Protein AF-E6QLZ0-F1 (afdb_monomer_lite)

Organism: NCBI:txid410659

Foldseek 3Di:
DDDDDDDDDDDDDDPVNVVVVVVVVVVVVVVVVVVVVVVVVVVVVCVCPPVVVVVVVVLVVQLVVQLCCVPPNPDDPVVVVVVCVVCVPPDPVVVVVVVVVSSVVGSDDPPPPPPPDD

Sequence (118 aa):
MTEQTAKRTHRRRTIDERLAEIDNEVAEAKAKLEVQLRAFEERKKKLTESPAKRKLDAEERKRFDRVVTTLVPGWTDRHMLGAIARAKNEDMDTLLAEGTALMDAHGKGRGGRRRKAG

Radius of gyration: 33.12 Å; chains: 1; bounding box: 80×52×76 Å

Secondary structure (DSSP, 8-state):
-----------PPPHHHHHHHHHHHHHHHHHHHHHHHHHHHHHHHHHHS-HHHHHHHHHHHHHHHHHHHHHSTT--HHHHHHHHHHHTTS-HHHHHHHHHHHHHHH-S----------

Structure (mmCIF, N/CA/C/O backbone):
data_AF-E6QLZ0-F1
#
_entry.id   AF-E6QLZ0-F1
#
loop_
_atom_site.group_PDB
_atom_site.id
_atom_site.type_symbol
_atom_site.label_atom_id
_atom_site.label_alt_id
_atom_site.label_comp_id
_atom_site.label_asym_id
_atom_site.label_entity_id
_atom_site.label_seq_id
_atom_site.pdbx_PDB_ins_code
_atom_site.Cartn_x
_atom_site.Cartn_y
_atom_site.Cartn_z
_atom_site.occupancy
_atom_site.B_iso_or_equiv
_atom_site.auth_seq_id
_atom_site.auth_comp_id
_atom_site.auth_asym_id
_atom_site.auth_atom_id
_atom_site.pdbx_PDB_model_num
ATOM 1 N N . MET A 1 1 ? 58.162 28.3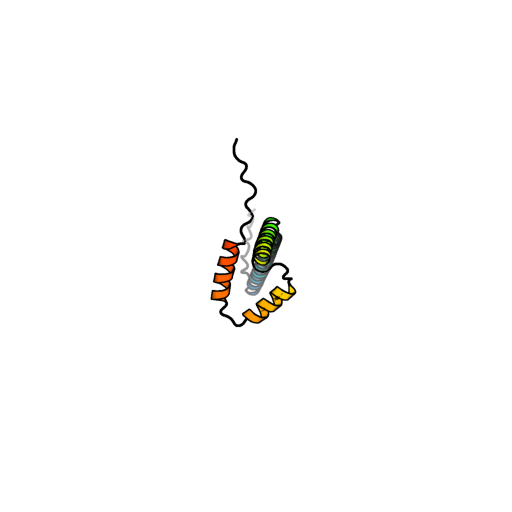56 -53.331 1.00 37.06 1 MET A N 1
ATOM 2 C CA . MET A 1 1 ? 57.984 27.463 -52.168 1.00 37.06 1 MET A CA 1
ATOM 3 C C . MET A 1 1 ? 56.490 27.213 -52.013 1.00 37.06 1 MET A C 1
ATOM 5 O O . MET A 1 1 ? 55.806 28.039 -51.432 1.00 37.06 1 MET A O 1
ATOM 9 N N . THR A 1 2 ? 55.949 26.182 -52.662 1.00 36.41 2 THR A N 1
ATOM 10 C CA . THR A 1 2 ? 54.508 25.873 -52.642 1.00 36.41 2 THR A CA 1
ATOM 11 C C . THR A 1 2 ? 54.256 24.733 -51.666 1.00 36.41 2 THR A C 1
ATOM 13 O O . THR A 1 2 ? 54.661 23.601 -51.926 1.00 36.41 2 THR A O 1
ATOM 16 N N . GLU A 1 3 ? 53.613 25.045 -50.545 1.00 46.62 3 GLU A N 1
ATOM 17 C CA . GLU A 1 3 ? 53.179 24.076 -49.540 1.00 46.62 3 GLU A CA 1
ATOM 18 C C . GLU A 1 3 ? 52.057 23.200 -50.112 1.00 46.62 3 GLU A C 1
ATOM 20 O O . GLU A 1 3 ? 50.939 23.647 -50.370 1.00 46.62 3 GLU A O 1
ATOM 25 N N . GLN A 1 4 ? 52.379 21.928 -50.348 1.00 50.12 4 GLN A N 1
ATOM 26 C CA . GLN A 1 4 ? 51.411 20.892 -50.688 1.00 50.12 4 GLN A CA 1
ATOM 27 C C . GLN A 1 4 ? 50.563 20.575 -49.452 1.00 50.12 4 GLN A C 1
ATOM 29 O O . GLN A 1 4 ? 51.017 19.935 -48.506 1.00 50.12 4 GLN A O 1
ATOM 34 N N . THR A 1 5 ? 49.302 20.997 -49.468 1.00 52.59 5 THR A N 1
ATOM 35 C CA . THR A 1 5 ? 48.301 20.582 -48.485 1.00 52.59 5 THR A CA 1
ATOM 36 C C . THR A 1 5 ? 47.893 19.131 -48.759 1.00 52.59 5 THR A C 1
ATOM 38 O O . THR A 1 5 ? 47.147 18.824 -49.690 1.00 52.59 5 THR A O 1
ATOM 41 N N . A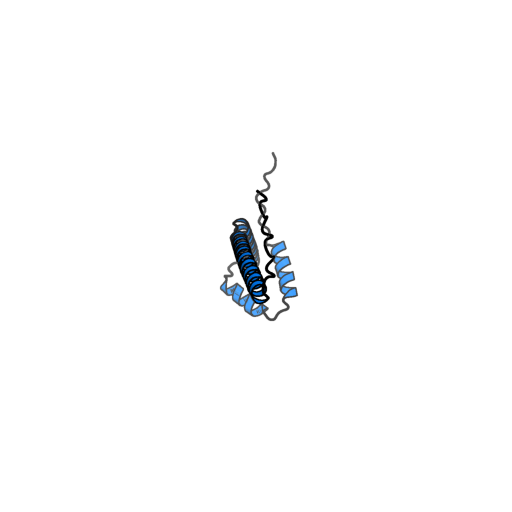LA A 1 6 ? 48.414 18.205 -47.951 1.00 53.81 6 ALA A N 1
ATOM 42 C CA . ALA A 1 6 ? 48.049 16.793 -47.996 1.00 53.81 6 ALA A CA 1
ATOM 43 C C . ALA A 1 6 ? 46.559 16.621 -47.649 1.00 53.81 6 ALA A C 1
ATOM 45 O O . ALA A 1 6 ? 46.135 16.805 -46.506 1.00 53.81 6 ALA A O 1
ATOM 46 N N . LYS A 1 7 ? 45.742 16.265 -48.647 1.00 58.16 7 LYS A N 1
ATOM 47 C CA . LYS A 1 7 ? 44.336 15.890 -48.450 1.00 58.16 7 LYS A CA 1
ATOM 48 C C . LYS A 1 7 ? 44.273 14.667 -47.529 1.00 58.16 7 LYS A C 1
ATOM 50 O O . LYS A 1 7 ? 44.748 13.595 -47.892 1.00 58.16 7 LYS A O 1
ATOM 55 N N . ARG A 1 8 ? 43.666 14.817 -46.345 1.00 60.47 8 ARG A N 1
ATOM 56 C CA . ARG A 1 8 ? 43.339 13.697 -45.447 1.00 60.47 8 ARG A CA 1
ATOM 57 C C . ARG A 1 8 ? 42.402 12.732 -46.174 1.00 60.47 8 ARG A C 1
ATOM 59 O O . ARG A 1 8 ? 41.241 13.051 -46.418 1.00 60.47 8 ARG A O 1
ATOM 66 N N . THR A 1 9 ? 42.912 11.553 -46.511 1.00 55.03 9 THR A N 1
ATOM 67 C CA . THR A 1 9 ? 42.131 10.459 -47.090 1.00 55.03 9 THR A CA 1
ATOM 68 C C . THR A 1 9 ? 41.044 10.038 -46.106 1.00 55.03 9 THR A C 1
ATOM 70 O O . THR A 1 9 ? 41.330 9.578 -45.001 1.00 55.03 9 THR A O 1
ATOM 73 N N . HIS A 1 10 ? 39.786 10.210 -46.502 1.00 55.88 10 HIS A N 1
ATOM 74 C CA . HIS A 1 10 ? 38.624 9.818 -45.714 1.00 55.88 10 HIS A CA 1
ATOM 75 C C . HIS A 1 10 ? 38.556 8.284 -45.637 1.00 55.88 10 HIS A C 1
ATOM 77 O O . HIS A 1 10 ? 37.993 7.630 -46.517 1.00 55.88 10 HIS A O 1
ATOM 83 N N . ARG A 1 11 ? 39.149 7.685 -44.598 1.00 65.69 11 ARG A N 1
ATOM 84 C CA . ARG A 1 11 ? 39.059 6.239 -44.355 1.00 65.69 11 ARG A CA 1
ATOM 85 C C . ARG A 1 11 ? 37.593 5.899 -44.069 1.00 65.69 11 ARG A C 1
ATOM 87 O O . ARG A 1 11 ? 37.008 6.403 -43.112 1.00 65.69 11 ARG A O 1
ATOM 94 N N . ARG A 1 12 ? 36.958 5.111 -44.942 1.00 64.38 12 ARG A N 1
ATOM 95 C CA . ARG A 1 12 ? 35.617 4.570 -44.676 1.00 64.38 12 ARG A CA 1
ATOM 96 C C . ARG A 1 12 ? 35.747 3.596 -43.504 1.00 64.38 12 ARG A C 1
ATOM 98 O O . ARG A 1 12 ? 36.572 2.690 -43.584 1.00 64.38 12 ARG A O 1
ATOM 105 N N . ARG A 1 13 ? 34.974 3.817 -42.435 1.00 67.50 13 ARG A N 1
ATOM 106 C CA . ARG A 1 13 ? 34.923 2.903 -41.284 1.00 67.50 13 ARG A CA 1
ATOM 107 C C . ARG A 1 13 ? 34.556 1.503 -41.760 1.00 67.50 13 ARG A C 1
ATOM 109 O O . ARG A 1 13 ? 33.692 1.370 -42.637 1.00 67.50 13 ARG A O 1
ATOM 116 N N . THR A 1 14 ? 35.219 0.492 -41.215 1.00 77.12 14 THR A N 1
ATOM 117 C CA . THR A 1 14 ? 34.900 -0.905 -41.530 1.00 77.12 14 THR A CA 1
ATOM 118 C C . THR A 1 14 ? 33.558 -1.294 -40.903 1.00 77.12 14 THR A C 1
ATOM 120 O O . THR A 1 14 ? 33.026 -0.592 -40.041 1.00 77.12 14 THR A O 1
ATOM 123 N N . ILE A 1 15 ? 32.967 -2.396 -41.370 1.00 78.81 15 ILE A N 1
ATOM 124 C CA . ILE A 1 15 ? 31.713 -2.920 -40.806 1.00 78.81 15 ILE A CA 1
ATOM 125 C C . ILE A 1 15 ? 31.907 -3.264 -39.319 1.00 78.81 15 ILE A C 1
ATOM 127 O O . ILE A 1 15 ? 31.055 -2.918 -38.507 1.00 78.81 15 ILE A O 1
ATOM 131 N N . ASP A 1 16 ? 33.063 -3.822 -38.958 1.00 76.50 16 ASP A N 1
ATOM 132 C CA . ASP A 1 16 ? 33.400 -4.188 -37.576 1.00 76.50 16 ASP A CA 1
ATOM 133 C C . ASP A 1 16 ? 33.527 -2.966 -36.654 1.00 76.50 16 ASP A C 1
ATOM 135 O O . ASP A 1 16 ? 33.034 -2.982 -35.529 1.00 76.50 16 ASP A O 1
ATOM 139 N N . GLU A 1 17 ? 34.119 -1.867 -37.141 1.00 79.25 17 GLU A N 1
ATOM 140 C CA . GLU A 1 17 ? 34.203 -0.605 -36.390 1.00 79.25 17 GLU A CA 1
ATOM 141 C C . GLU A 1 17 ? 32.808 -0.015 -36.117 1.00 79.25 17 GLU A C 1
ATOM 143 O O . GLU A 1 17 ? 32.574 0.547 -35.051 1.00 79.25 17 GLU A O 1
ATOM 148 N N . ARG A 1 18 ? 31.862 -0.176 -37.054 1.00 79.56 18 ARG A N 1
ATOM 149 C CA . ARG A 1 18 ? 30.470 0.268 -36.871 1.00 79.56 18 ARG A CA 1
ATOM 150 C C . ARG A 1 18 ? 29.692 -0.617 -35.902 1.00 79.56 18 ARG A C 1
ATOM 152 O O . ARG A 1 18 ? 28.884 -0.094 -35.145 1.00 79.56 18 ARG A O 1
ATOM 159 N N . LEU A 1 19 ? 29.921 -1.931 -35.918 1.00 84.56 19 LEU A N 1
ATOM 160 C CA . LEU A 1 19 ? 29.295 -2.850 -34.962 1.00 84.56 19 LEU A CA 1
ATOM 161 C C . LEU A 1 19 ? 29.753 -2.550 -33.530 1.00 84.56 19 LEU A C 1
ATOM 163 O O . LEU A 1 19 ? 28.915 -2.431 -32.643 1.00 84.56 19 LEU A O 1
ATOM 167 N N . ALA A 1 20 ? 31.052 -2.313 -33.324 1.00 85.62 20 ALA A N 1
ATOM 168 C CA . ALA A 1 20 ? 31.581 -1.931 -32.015 1.00 85.62 20 ALA A CA 1
ATOM 169 C C . ALA A 1 20 ? 31.020 -0.585 -31.512 1.00 85.62 20 ALA A C 1
ATOM 171 O O . ALA A 1 20 ? 30.764 -0.423 -30.322 1.00 85.62 20 ALA A O 1
ATOM 172 N N . GLU A 1 21 ? 30.813 0.386 -32.406 1.00 84.81 21 GLU A N 1
ATOM 173 C CA . GLU A 1 21 ? 30.185 1.673 -32.074 1.00 84.81 21 GLU A CA 1
ATOM 174 C C . GLU A 1 21 ? 28.726 1.483 -31.624 1.00 84.81 21 GLU A C 1
ATOM 176 O O . GLU A 1 21 ? 28.341 2.001 -30.579 1.00 84.81 21 GLU A O 1
ATOM 181 N N . ILE A 1 22 ? 27.957 0.650 -32.336 1.00 86.94 22 ILE A N 1
ATOM 182 C CA . ILE A 1 22 ? 26.576 0.298 -31.967 1.00 86.94 22 ILE A CA 1
ATOM 183 C C . ILE A 1 22 ? 26.528 -0.427 -30.613 1.00 86.94 22 ILE A C 1
ATOM 185 O O . ILE A 1 22 ? 25.688 -0.103 -29.775 1.00 86.94 22 ILE A O 1
ATOM 189 N N . ASP A 1 23 ? 27.429 -1.378 -30.362 1.00 88.44 23 ASP A N 1
ATOM 190 C CA . ASP A 1 23 ? 27.476 -2.101 -29.085 1.00 88.44 23 ASP A CA 1
ATOM 191 C C . ASP A 1 23 ? 27.787 -1.164 -27.908 1.00 88.44 23 ASP A C 1
ATOM 193 O O . ASP A 1 23 ? 27.172 -1.276 -26.840 1.00 88.44 23 ASP A O 1
ATOM 197 N N . ASN A 1 24 ? 28.681 -0.193 -28.112 1.00 89.19 24 ASN A N 1
ATOM 198 C CA . ASN A 1 24 ? 28.977 0.837 -27.118 1.00 89.19 24 ASN A CA 1
ATOM 199 C C . ASN A 1 24 ? 27.764 1.743 -26.865 1.00 89.19 24 ASN A C 1
ATOM 201 O O . ASN A 1 24 ? 27.423 1.996 -25.709 1.00 89.19 24 ASN A O 1
ATOM 205 N N . GLU A 1 25 ? 27.058 2.170 -27.914 1.00 88.75 25 GLU A N 1
ATOM 206 C CA . GLU A 1 25 ? 25.825 2.957 -27.778 1.00 88.75 25 GLU A CA 1
ATOM 207 C C . GLU A 1 25 ? 24.737 2.189 -27.012 1.00 88.75 25 GLU A C 1
ATOM 209 O O . GLU A 1 25 ? 24.065 2.747 -26.138 1.00 88.75 25 GLU A O 1
ATOM 214 N N . VAL A 1 26 ? 24.588 0.888 -27.279 1.00 88.69 26 VAL A N 1
ATOM 215 C CA . VAL A 1 26 ? 23.651 0.015 -26.559 1.00 88.69 26 VAL A CA 1
ATOM 216 C C . VAL A 1 26 ? 24.045 -0.121 -25.088 1.00 88.69 26 VAL A C 1
ATOM 218 O O . VAL A 1 26 ? 23.174 -0.050 -24.215 1.00 88.69 26 VAL A O 1
ATOM 221 N N . ALA A 1 27 ? 25.331 -0.307 -24.788 1.00 89.38 27 ALA A N 1
ATOM 222 C CA . ALA A 1 27 ? 25.824 -0.401 -23.416 1.00 89.38 27 ALA A CA 1
ATOM 223 C C . ALA A 1 27 ? 25.592 0.907 -22.640 1.00 89.38 27 ALA A C 1
ATOM 225 O O . ALA A 1 27 ? 25.091 0.880 -21.513 1.00 89.38 27 ALA A O 1
ATOM 226 N N . GLU A 1 28 ? 25.863 2.056 -23.260 1.00 90.06 28 GLU A N 1
ATOM 227 C CA . GLU A 1 28 ? 25.604 3.367 -22.666 1.00 90.06 28 GLU A CA 1
ATOM 228 C C . GLU A 1 28 ? 24.112 3.622 -22.431 1.00 90.06 28 GLU A C 1
ATOM 230 O O . GLU A 1 28 ? 23.724 4.144 -21.381 1.00 90.06 28 GLU A O 1
ATOM 235 N N . ALA A 1 29 ? 23.257 3.252 -23.387 1.00 90.38 29 ALA A N 1
ATOM 236 C CA . ALA A 1 29 ? 21.812 3.385 -23.248 1.00 90.38 29 ALA A CA 1
ATOM 237 C C . ALA A 1 29 ? 21.280 2.516 -22.099 1.00 90.38 29 ALA A C 1
ATOM 239 O O . ALA A 1 29 ? 20.496 2.997 -21.277 1.00 90.38 29 ALA A O 1
ATOM 240 N N . LYS A 1 30 ? 21.754 1.268 -21.983 1.00 91.12 30 LYS A N 1
ATOM 241 C CA . LYS A 1 30 ? 21.405 0.373 -20.868 1.00 91.12 30 LYS A CA 1
ATOM 242 C C . LYS A 1 30 ? 21.844 0.946 -19.524 1.00 91.12 30 LYS A C 1
ATOM 244 O O . LYS A 1 30 ? 21.026 1.015 -18.611 1.00 91.12 30 LYS A O 1
ATOM 249 N N . ALA A 1 31 ? 23.076 1.442 -19.418 1.00 90.19 31 ALA A N 1
ATOM 250 C CA . ALA A 1 31 ? 23.572 2.055 -18.187 1.00 90.19 31 ALA A CA 1
ATOM 251 C C . ALA A 1 31 ? 22.730 3.278 -17.770 1.00 90.19 31 ALA A C 1
ATOM 253 O O . ALA A 1 31 ? 22.375 3.428 -16.599 1.00 90.19 31 ALA A O 1
ATOM 254 N N . LYS A 1 32 ? 22.338 4.130 -18.728 1.00 91.12 32 LYS A N 1
ATOM 255 C CA . LYS A 1 32 ? 21.444 5.273 -18.469 1.00 91.12 32 LYS A CA 1
ATOM 256 C C . LYS A 1 32 ? 20.068 4.819 -17.976 1.00 91.12 32 LYS A C 1
ATOM 258 O O . LYS A 1 32 ? 19.548 5.394 -17.018 1.00 91.12 32 LYS A O 1
ATOM 263 N N . LEU A 1 33 ? 19.493 3.787 -18.594 1.00 91.75 33 LEU A N 1
ATOM 264 C CA . LEU A 1 33 ? 18.200 3.230 -18.188 1.00 91.75 33 LEU A CA 1
ATOM 265 C C . LEU A 1 33 ? 18.256 2.606 -16.788 1.00 91.75 33 LEU A C 1
ATOM 267 O O . LEU A 1 33 ? 17.344 2.826 -15.994 1.00 91.75 33 LEU A O 1
ATOM 271 N N . GLU A 1 34 ? 19.331 1.900 -16.439 1.00 91.44 34 GLU A N 1
ATOM 272 C CA . GLU A 1 34 ? 19.514 1.339 -15.094 1.00 91.44 34 GLU A CA 1
ATOM 273 C C . GLU A 1 34 ? 19.578 2.425 -14.012 1.00 91.44 34 GLU A C 1
ATOM 275 O O . GLU A 1 34 ? 18.956 2.292 -12.955 1.00 91.44 34 GLU A O 1
ATOM 280 N N . VAL A 1 35 ? 20.275 3.534 -14.278 1.00 91.56 35 VAL A N 1
ATOM 281 C CA . VAL A 1 35 ? 20.325 4.681 -13.356 1.00 91.56 35 VAL A CA 1
ATOM 282 C C . VAL A 1 35 ? 18.939 5.306 -13.182 1.00 91.56 35 VAL A C 1
ATOM 284 O O . VAL A 1 35 ? 18.533 5.612 -12.058 1.00 91.56 35 VAL A O 1
ATOM 287 N N . GLN A 1 36 ? 18.183 5.461 -14.271 1.00 89.81 36 GLN A N 1
ATOM 288 C CA . GLN A 1 36 ? 16.813 5.974 -14.208 1.00 89.81 36 GLN A CA 1
ATOM 289 C C . GLN A 1 36 ? 15.887 5.037 -13.425 1.00 89.81 36 GLN A C 1
ATOM 291 O O . GLN A 1 36 ? 15.117 5.508 -12.586 1.00 89.81 36 GLN A O 1
ATOM 296 N N . LEU A 1 37 ? 15.992 3.722 -13.639 1.00 89.44 37 LEU A N 1
ATOM 297 C CA . LEU A 1 37 ? 15.227 2.718 -12.897 1.00 89.44 37 LEU A CA 1
ATOM 298 C C . LEU A 1 37 ? 15.504 2.799 -11.394 1.00 89.44 37 LEU A C 1
ATOM 300 O O . LEU A 1 37 ? 14.560 2.915 -10.612 1.00 89.44 37 LEU A O 1
ATOM 304 N N . ARG A 1 38 ? 16.778 2.847 -10.985 1.00 90.06 38 ARG A N 1
ATOM 305 C CA . ARG A 1 38 ? 17.142 3.018 -9.568 1.00 90.06 38 ARG A CA 1
ATOM 306 C C . ARG A 1 38 ? 16.568 4.308 -8.980 1.00 90.06 38 ARG A C 1
ATOM 308 O O . ARG A 1 38 ? 16.016 4.289 -7.881 1.00 90.06 38 ARG A O 1
ATOM 315 N N . ALA A 1 39 ? 16.613 5.416 -9.721 1.00 90.88 39 ALA A N 1
ATOM 316 C CA . ALA A 1 39 ? 16.032 6.681 -9.273 1.00 90.88 39 ALA A CA 1
ATOM 317 C C . ALA A 1 39 ? 14.503 6.599 -9.088 1.00 90.88 39 ALA A C 1
ATOM 319 O O . ALA A 1 39 ? 13.958 7.175 -8.139 1.00 90.88 39 ALA A O 1
ATOM 320 N N . PHE A 1 40 ? 13.791 5.876 -9.959 1.00 85.81 40 PHE A N 1
ATOM 321 C CA . PHE A 1 40 ? 12.356 5.633 -9.794 1.00 85.81 40 PHE A CA 1
ATOM 322 C C . PHE A 1 40 ? 12.051 4.737 -8.591 1.00 85.81 40 PHE A C 1
ATOM 324 O O . PHE A 1 40 ? 11.122 5.034 -7.836 1.00 85.81 40 PHE A O 1
ATOM 331 N N . GLU A 1 41 ? 12.839 3.688 -8.360 1.00 85.62 41 GLU A N 1
ATOM 332 C CA . GLU A 1 41 ? 12.686 2.817 -7.191 1.00 85.62 41 GLU A CA 1
ATOM 333 C C . GLU A 1 41 ? 12.912 3.565 -5.876 1.00 85.62 41 GLU A C 1
ATOM 335 O O . GLU A 1 41 ? 12.132 3.414 -4.935 1.00 85.62 41 GLU A O 1
ATOM 340 N N . GLU A 1 42 ? 13.926 4.427 -5.806 1.00 86.00 42 GLU A N 1
ATOM 341 C CA . GLU A 1 42 ? 14.163 5.272 -4.636 1.00 86.00 42 GLU A CA 1
ATOM 342 C C . GLU A 1 42 ? 13.018 6.255 -4.389 1.00 86.00 42 GLU A C 1
ATOM 344 O O . GLU A 1 42 ? 12.591 6.438 -3.247 1.00 86.00 42 GLU A O 1
ATOM 349 N N . ARG A 1 43 ? 12.474 6.872 -5.445 1.00 82.38 43 ARG A N 1
ATOM 350 C CA . ARG A 1 43 ? 11.289 7.737 -5.328 1.00 82.38 43 ARG A CA 1
ATOM 351 C C . ARG A 1 43 ? 10.077 6.953 -4.837 1.00 82.38 43 ARG A C 1
ATOM 353 O O . ARG A 1 43 ? 9.365 7.437 -3.960 1.00 82.38 43 ARG A O 1
ATOM 360 N N . LYS A 1 44 ? 9.869 5.735 -5.344 1.00 80.44 44 LYS A N 1
ATOM 361 C CA . LYS A 1 44 ? 8.801 4.837 -4.889 1.00 80.44 44 LYS A CA 1
ATOM 362 C C . LYS A 1 44 ? 8.962 4.507 -3.406 1.00 80.44 44 LYS A C 1
ATOM 364 O O . LYS A 1 44 ? 8.002 4.681 -2.663 1.00 80.44 44 LYS A O 1
ATOM 369 N N . LYS A 1 45 ? 10.168 4.128 -2.965 1.00 78.56 45 LYS A N 1
ATOM 370 C CA . LYS A 1 45 ? 10.480 3.862 -1.550 1.00 78.56 45 LYS A CA 1
ATOM 371 C C . LYS A 1 45 ? 10.210 5.082 -0.668 1.00 78.56 45 LYS A C 1
ATOM 373 O O . LYS A 1 45 ? 9.489 4.975 0.322 1.00 78.56 45 LYS A O 1
ATOM 378 N N . LYS A 1 46 ? 10.682 6.265 -1.075 1.00 76.56 46 LYS A N 1
ATOM 379 C CA . LYS A 1 46 ? 10.437 7.530 -0.360 1.00 76.56 46 LYS A CA 1
ATOM 380 C C . LYS A 1 46 ? 8.948 7.866 -0.256 1.00 76.56 46 LYS A C 1
ATOM 382 O O . LYS A 1 46 ? 8.501 8.333 0.786 1.00 76.56 46 LYS A O 1
ATOM 387 N N . LEU A 1 47 ? 8.165 7.607 -1.305 1.00 72.81 47 LEU A N 1
ATOM 388 C CA . LEU A 1 47 ? 6.713 7.808 -1.286 1.00 72.81 47 LEU A CA 1
ATOM 389 C C . LEU A 1 47 ? 5.998 6.789 -0.392 1.00 72.81 47 LEU A C 1
ATOM 391 O O . LEU A 1 47 ? 5.088 7.164 0.344 1.00 72.81 47 LEU A O 1
ATOM 395 N N . THR A 1 48 ? 6.415 5.521 -0.402 1.00 67.88 48 THR A N 1
ATOM 396 C CA . THR A 1 48 ? 5.836 4.492 0.475 1.00 67.88 48 THR A CA 1
ATOM 397 C C . THR A 1 48 ? 6.198 4.685 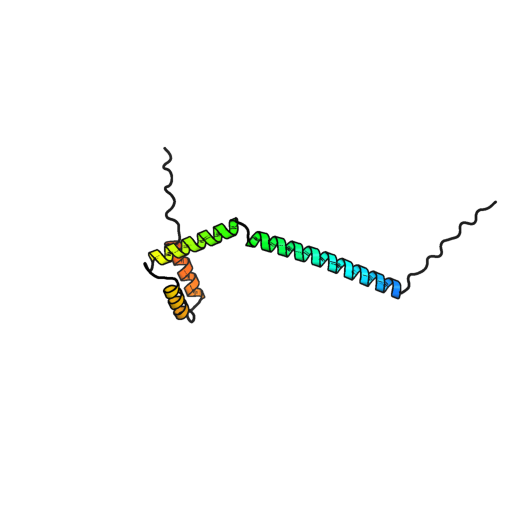1.943 1.00 67.88 48 THR A C 1
ATOM 399 O O . THR A 1 48 ? 5.399 4.357 2.812 1.00 67.88 48 THR A O 1
ATOM 402 N N . GLU A 1 49 ? 7.372 5.240 2.231 1.00 70.56 49 GLU A N 1
ATOM 403 C CA . GLU A 1 49 ? 7.826 5.526 3.594 1.00 70.56 49 GLU A CA 1
ATOM 404 C C . GLU A 1 49 ? 7.441 6.928 4.072 1.00 70.56 49 GLU A C 1
ATOM 406 O O . GLU A 1 49 ? 7.685 7.265 5.233 1.00 70.56 49 GLU A O 1
ATOM 411 N N . SER A 1 50 ? 6.824 7.730 3.198 1.00 76.06 50 SER A N 1
ATOM 412 C CA . SER A 1 50 ? 6.449 9.106 3.490 1.00 76.06 50 SER A CA 1
ATOM 413 C C . SER A 1 50 ? 5.618 9.183 4.778 1.00 76.06 50 SER A C 1
ATOM 415 O O . SER A 1 50 ? 4.638 8.440 4.929 1.00 76.06 50 SER A O 1
ATOM 417 N N . PRO A 1 51 ? 5.943 10.108 5.701 1.00 71.75 51 PRO A N 1
ATOM 418 C CA . PRO A 1 51 ? 5.169 10.331 6.921 1.00 71.75 51 PRO A CA 1
ATOM 419 C C . PRO A 1 51 ? 3.677 10.571 6.662 1.00 71.75 51 PRO A C 1
ATOM 421 O O . PRO A 1 51 ? 2.845 10.192 7.482 1.00 71.75 51 PRO A O 1
ATOM 424 N N . ALA A 1 52 ? 3.328 11.153 5.509 1.00 75.75 52 ALA A N 1
ATOM 425 C CA . ALA A 1 52 ? 1.942 11.373 5.108 1.00 75.75 52 ALA A CA 1
ATOM 426 C C . ALA A 1 52 ? 1.186 10.054 4.891 1.00 75.75 52 ALA A C 1
ATOM 428 O O . ALA A 1 52 ? 0.061 9.914 5.366 1.00 75.75 52 ALA A O 1
ATOM 429 N N . LYS A 1 53 ? 1.823 9.064 4.250 1.00 77.62 53 LYS A N 1
ATOM 430 C CA . LYS A 1 53 ? 1.233 7.736 4.063 1.00 77.62 53 LYS A CA 1
ATOM 431 C C . LYS A 1 53 ? 1.117 7.001 5.394 1.00 77.62 53 LYS A C 1
ATOM 433 O O . LYS A 1 53 ? 0.046 6.520 5.724 1.00 77.62 53 LYS A O 1
ATOM 438 N N . ARG A 1 54 ? 2.171 7.026 6.221 1.00 78.56 54 ARG A N 1
ATOM 439 C CA . ARG A 1 54 ? 2.124 6.442 7.576 1.00 78.56 54 ARG A CA 1
ATOM 440 C C . ARG A 1 54 ? 0.993 7.033 8.420 1.00 78.56 54 ARG A C 1
ATOM 442 O O . ARG A 1 54 ? 0.357 6.314 9.184 1.00 78.56 54 ARG A O 1
ATOM 449 N N . LYS A 1 55 ? 0.743 8.340 8.291 1.00 80.31 55 LYS A N 1
ATOM 450 C CA . LYS A 1 55 ? -0.366 9.019 8.966 1.00 80.31 55 LYS A CA 1
ATOM 451 C C . LYS A 1 55 ? -1.719 8.549 8.431 1.00 80.31 55 LYS A C 1
ATOM 453 O O . LYS A 1 55 ? -2.600 8.282 9.239 1.00 80.31 55 LYS A O 1
ATOM 458 N N . LEU A 1 56 ? -1.865 8.427 7.114 1.00 82.38 56 LEU A N 1
ATOM 459 C CA . LEU A 1 56 ? -3.085 7.930 6.481 1.00 82.38 56 LEU A CA 1
ATOM 460 C C . LEU A 1 56 ? -3.378 6.481 6.898 1.00 82.38 56 LEU A C 1
ATOM 462 O O . LEU A 1 56 ? -4.456 6.216 7.420 1.00 82.38 56 LEU A O 1
ATOM 466 N N . ASP A 1 57 ? -2.384 5.594 6.824 1.00 83.50 57 ASP A N 1
ATOM 467 C CA . ASP A 1 57 ? -2.491 4.197 7.266 1.00 83.50 57 ASP A CA 1
ATOM 468 C C . ASP A 1 57 ? -2.861 4.111 8.763 1.00 83.50 57 ASP A C 1
ATOM 470 O O . ASP A 1 57 ? -3.678 3.290 9.184 1.00 83.50 57 ASP A O 1
ATOM 474 N N . ALA A 1 58 ? -2.280 4.978 9.601 1.00 85.00 58 ALA A N 1
ATOM 475 C CA . ALA A 1 58 ? -2.609 5.041 11.024 1.00 85.00 58 ALA A CA 1
ATOM 476 C C . ALA A 1 58 ? -4.028 5.573 11.282 1.00 85.00 58 ALA A C 1
ATOM 478 O O . ALA A 1 58 ? -4.685 5.140 12.230 1.00 85.00 58 ALA A O 1
ATOM 479 N N . GLU A 1 59 ? -4.509 6.520 10.475 1.00 85.50 59 GLU A N 1
ATOM 480 C CA . GLU A 1 59 ? -5.885 7.008 10.549 1.00 85.50 59 GLU A CA 1
ATOM 481 C C . GLU A 1 59 ? -6.878 5.925 10.128 1.00 85.50 59 GLU A C 1
ATOM 483 O O . GLU A 1 59 ? -7.859 5.723 10.840 1.00 85.50 59 GLU A O 1
ATOM 488 N N . GLU A 1 60 ? -6.610 5.190 9.049 1.00 84.75 60 GLU A N 1
ATOM 489 C CA . GLU A 1 60 ? -7.439 4.065 8.604 1.00 84.75 60 GLU A CA 1
ATOM 490 C C . GLU A 1 60 ? -7.544 2.975 9.672 1.00 84.75 60 GLU A C 1
ATOM 492 O O . GLU A 1 60 ? -8.657 2.588 10.033 1.00 84.75 60 GLU A O 1
ATOM 497 N N . ARG A 1 61 ? -6.418 2.572 10.279 1.00 85.69 61 ARG A N 1
ATOM 498 C CA . ARG A 1 61 ? -6.414 1.625 11.411 1.00 85.69 61 ARG A CA 1
ATOM 499 C C . ARG A 1 61 ? -7.276 2.119 12.571 1.00 85.69 61 ARG A C 1
ATOM 501 O O . ARG A 1 61 ? -8.147 1.403 13.048 1.00 85.69 61 ARG A O 1
ATOM 508 N N . LYS A 1 62 ? -7.137 3.392 12.958 1.00 86.62 62 LYS A N 1
ATOM 509 C CA . LYS A 1 62 ? -7.977 3.992 14.010 1.00 86.62 62 LYS A CA 1
ATOM 510 C C . LYS A 1 62 ? -9.457 4.063 13.639 1.00 86.62 62 LYS A C 1
ATOM 512 O O . LYS A 1 62 ? -10.295 4.138 14.536 1.00 86.62 62 LYS A O 1
ATOM 517 N N . ARG A 1 63 ? -9.810 4.175 12.355 1.00 84.81 63 ARG A N 1
ATOM 518 C CA . ARG A 1 63 ? -11.214 4.126 11.911 1.00 84.81 63 ARG A CA 1
ATOM 519 C C . ARG A 1 63 ? -11.756 2.713 12.069 1.00 84.81 63 ARG A C 1
ATOM 521 O O . ARG A 1 63 ? -12.813 2.562 12.673 1.00 84.81 63 ARG A O 1
ATOM 528 N N . PHE A 1 64 ? -10.995 1.724 11.613 1.00 88.19 64 PHE A N 1
ATOM 529 C CA . PHE A 1 64 ? -11.330 0.312 11.741 1.00 88.19 64 PHE A CA 1
ATOM 530 C C . PHE A 1 64 ? -11.527 -0.097 13.207 1.00 88.19 64 PHE A C 1
ATOM 532 O O . PHE A 1 64 ? -12.600 -0.576 13.563 1.00 88.19 64 PHE A O 1
ATOM 539 N N . ASP A 1 65 ? -10.568 0.211 14.085 1.00 86.44 65 ASP A N 1
ATOM 540 C CA . ASP A 1 65 ? -10.647 -0.138 15.512 1.00 86.44 65 ASP A CA 1
ATOM 541 C C . ASP A 1 65 ? -11.907 0.429 16.181 1.00 86.44 65 ASP A C 1
ATOM 543 O O . ASP A 1 65 ? -12.525 -0.209 17.037 1.00 86.44 65 ASP A O 1
ATOM 547 N N . ARG A 1 66 ? -12.329 1.633 15.776 1.00 85.00 66 ARG A N 1
ATOM 548 C CA . ARG A 1 66 ? -13.540 2.273 16.310 1.00 85.00 66 ARG A CA 1
ATOM 549 C C . ARG A 1 66 ? -14.813 1.606 15.817 1.00 85.00 66 ARG A C 1
ATOM 551 O O . ARG A 1 66 ? -15.745 1.468 16.606 1.00 85.00 66 ARG A O 1
ATOM 558 N N . VAL A 1 67 ? -14.844 1.175 14.561 1.00 87.38 67 VAL A N 1
ATOM 559 C CA . VAL A 1 67 ? -15.966 0.411 14.002 1.00 87.38 67 VAL A CA 1
ATOM 560 C C . VAL A 1 67 ? -16.078 -0.923 14.730 1.00 87.38 67 VAL A C 1
ATOM 562 O O . VAL A 1 67 ? -17.138 -1.220 15.271 1.00 87.38 67 VAL A O 1
ATOM 565 N N . VAL A 1 68 ? -14.972 -1.661 14.864 1.00 88.56 68 VAL A N 1
ATOM 566 C CA . VAL A 1 68 ? -14.944 -2.953 15.570 1.00 88.56 68 VAL A CA 1
ATOM 567 C C . VAL A 1 68 ? -15.389 -2.800 17.021 1.00 88.56 68 VAL A C 1
ATOM 569 O O . VAL A 1 68 ? -16.275 -3.522 17.463 1.00 88.56 68 VAL A O 1
ATOM 572 N N . THR A 1 69 ? -14.853 -1.814 17.745 1.00 86.81 69 THR A N 1
ATOM 573 C CA . THR A 1 69 ? -15.234 -1.568 19.148 1.00 86.81 69 THR A CA 1
ATOM 574 C C . THR A 1 69 ? -16.715 -1.203 19.291 1.00 86.81 69 THR A C 1
ATOM 576 O O . THR A 1 69 ? -17.324 -1.519 20.308 1.00 86.81 69 THR A O 1
ATOM 579 N N . THR A 1 70 ? -17.299 -0.535 18.290 1.00 87.44 70 THR A N 1
ATOM 580 C CA . THR A 1 70 ? -18.720 -0.153 18.296 1.00 87.44 70 THR A CA 1
ATOM 581 C C . THR A 1 70 ? -19.627 -1.341 17.982 1.00 87.44 70 THR A C 1
ATOM 583 O O . THR A 1 70 ? -20.670 -1.484 18.613 1.00 87.44 70 THR A O 1
ATOM 586 N N . LEU A 1 71 ? -19.239 -2.183 17.021 1.00 86.19 71 LEU A N 1
ATOM 587 C CA . LEU A 1 71 ? -20.040 -3.323 16.572 1.00 86.19 71 LEU A CA 1
ATOM 588 C C . LEU A 1 71 ? -19.951 -4.511 17.531 1.00 86.19 71 LEU A C 1
ATOM 590 O O . LEU A 1 71 ? -20.962 -5.126 17.854 1.00 86.19 71 LEU A O 1
ATOM 594 N N . VAL A 1 72 ? -18.742 -4.841 17.980 1.00 88.69 72 VAL A N 1
ATOM 595 C CA . VAL A 1 72 ? -18.462 -6.033 18.787 1.00 88.69 72 VAL A CA 1
ATOM 596 C C . VAL A 1 72 ? -17.408 -5.710 19.853 1.00 88.69 72 VAL A C 1
ATOM 598 O O . VAL A 1 72 ? -16.213 -5.976 19.682 1.00 88.69 72 VAL A O 1
ATOM 601 N N . PRO A 1 73 ? -17.836 -5.121 20.986 1.00 86.50 73 PRO A N 1
ATOM 602 C CA . PRO A 1 73 ? -16.943 -4.798 22.089 1.00 86.50 73 PRO A CA 1
ATOM 603 C C . PRO A 1 73 ? -16.228 -6.045 22.627 1.00 86.50 73 PRO A C 1
ATOM 605 O O . PRO A 1 73 ? -16.838 -7.093 22.829 1.00 86.50 73 PRO A O 1
ATOM 608 N N . GLY A 1 74 ? -14.926 -5.925 22.897 1.00 86.31 74 GLY A N 1
ATOM 609 C CA . GLY A 1 74 ? -14.125 -6.996 23.504 1.00 86.31 74 GLY A CA 1
ATOM 610 C C . GLY A 1 74 ? -13.602 -8.053 22.528 1.00 86.31 74 GLY A C 1
ATOM 611 O O . GLY A 1 74 ? -12.883 -8.961 22.948 1.00 86.31 74 GLY A O 1
ATOM 612 N N . TRP A 1 75 ? -13.905 -7.939 21.233 1.00 89.19 75 TRP A N 1
ATOM 613 C CA . TRP A 1 75 ? -13.273 -8.785 20.227 1.00 89.19 75 TRP A CA 1
ATOM 614 C C . TRP A 1 75 ? -11.788 -8.455 20.092 1.00 89.19 75 TRP A C 1
ATOM 616 O O . TRP A 1 75 ? -11.375 -7.299 20.072 1.00 89.19 75 TRP A O 1
ATOM 626 N N . THR A 1 76 ? -10.986 -9.508 19.988 1.00 88.56 76 THR A N 1
ATOM 627 C CA . THR A 1 76 ? -9.544 -9.425 19.723 1.00 88.56 76 THR A CA 1
ATOM 628 C C . THR A 1 76 ? -9.246 -9.826 18.283 1.00 88.56 76 THR A C 1
ATOM 630 O O . THR A 1 76 ? -10.084 -10.443 17.623 1.00 88.56 76 THR A O 1
ATOM 633 N N . ASP A 1 77 ? -8.024 -9.576 17.816 1.00 86.12 77 ASP A N 1
ATOM 634 C CA . ASP A 1 77 ? -7.563 -9.940 16.466 1.00 86.12 77 ASP A CA 1
ATOM 635 C C . ASP A 1 77 ? -7.833 -11.410 16.114 1.00 86.12 77 ASP A C 1
ATOM 637 O O . ASP A 1 77 ? -8.179 -11.738 14.982 1.00 86.12 77 ASP A O 1
ATOM 641 N N . ARG A 1 78 ? -7.762 -12.312 17.102 1.00 92.00 78 ARG A N 1
ATOM 642 C CA . ARG A 1 78 ? -8.066 -13.742 16.920 1.00 92.00 78 ARG A CA 1
ATOM 643 C C . ARG A 1 78 ? -9.527 -13.986 16.534 1.00 92.00 78 ARG A C 1
ATOM 645 O O . ARG A 1 78 ? -9.801 -14.849 15.705 1.00 92.00 78 ARG A O 1
ATOM 652 N N . HIS A 1 79 ? -10.452 -13.224 17.114 1.00 91.44 79 HIS A N 1
ATOM 653 C CA . HIS A 1 79 ? -11.875 -13.306 16.783 1.00 91.44 79 HIS A CA 1
ATOM 654 C C . HIS A 1 79 ? -12.134 -12.762 15.377 1.00 91.44 79 HIS A C 1
ATOM 656 O O . HIS A 1 79 ? -12.866 -13.386 14.611 1.00 91.44 79 HIS A O 1
ATOM 662 N N . MET A 1 80 ? -11.467 -11.662 15.009 1.00 88.56 80 MET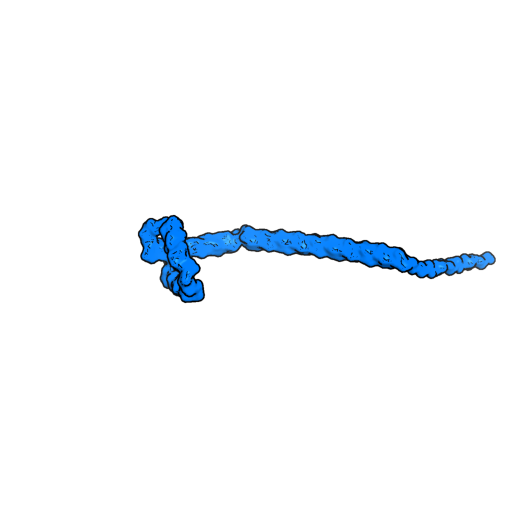 A N 1
ATOM 663 C CA . MET A 1 80 ? -11.559 -11.093 13.662 1.00 88.56 80 MET A CA 1
ATOM 664 C C . MET A 1 80 ? -11.045 -12.068 12.599 1.00 88.56 80 MET A C 1
ATOM 666 O O . MET A 1 80 ? -11.732 -12.309 11.611 1.00 88.56 80 MET A O 1
ATOM 670 N N . LEU A 1 81 ? -9.893 -12.709 12.826 1.00 88.81 81 LEU A N 1
ATOM 671 C CA . LEU A 1 81 ? -9.370 -13.744 11.927 1.00 88.81 81 LEU A CA 1
ATOM 672 C C . LEU A 1 81 ? -10.334 -14.929 11.786 1.00 88.81 81 LEU A C 1
ATOM 674 O O . LEU A 1 81 ? -10.523 -15.439 10.684 1.00 88.81 81 LEU A O 1
ATOM 678 N N . GLY A 1 82 ? -10.981 -15.342 12.881 1.00 92.75 82 GLY A N 1
ATOM 679 C CA . GLY A 1 82 ? -12.011 -16.379 12.850 1.00 92.75 82 GLY A CA 1
ATOM 680 C C . GLY A 1 82 ? -13.238 -15.985 12.021 1.00 92.75 82 GLY A C 1
ATOM 681 O O . GLY A 1 82 ? -13.763 -16.816 11.282 1.00 92.75 82 GLY A O 1
ATOM 682 N N . ALA A 1 83 ? -13.675 -14.725 12.101 1.00 89.38 83 ALA A N 1
ATOM 683 C CA . ALA A 1 83 ? -14.770 -14.202 11.284 1.00 89.38 83 ALA A CA 1
ATOM 684 C C . ALA A 1 83 ? -14.392 -14.142 9.794 1.00 89.38 83 ALA A C 1
ATOM 686 O O . ALA A 1 83 ? -15.136 -14.649 8.959 1.00 89.38 83 ALA A O 1
ATOM 687 N N . ILE A 1 84 ? -13.197 -13.637 9.468 1.00 88.00 84 ILE A N 1
ATOM 688 C CA . ILE A 1 84 ? -12.677 -13.599 8.090 1.00 88.00 84 ILE A CA 1
ATOM 689 C C . ILE A 1 84 ? -12.592 -15.015 7.503 1.00 88.00 84 ILE A C 1
ATOM 691 O O . ILE A 1 84 ? -12.999 -15.249 6.368 1.00 88.00 84 ILE A O 1
ATOM 695 N N . ALA A 1 85 ? -12.113 -15.990 8.281 1.00 90.81 85 ALA A N 1
ATOM 696 C CA . ALA A 1 85 ? -12.010 -17.376 7.832 1.00 90.81 85 ALA A CA 1
ATOM 697 C C . ALA A 1 85 ? -13.372 -18.017 7.510 1.00 90.81 85 ALA A C 1
ATOM 699 O O . ALA A 1 85 ? -13.422 -18.938 6.692 1.00 90.81 85 ALA A O 1
ATOM 700 N N . ARG A 1 86 ? -14.457 -17.543 8.138 1.00 88.88 86 ARG A N 1
ATOM 701 C CA . ARG A 1 86 ? -15.832 -17.971 7.842 1.00 88.88 86 ARG A CA 1
ATOM 702 C C . ARG A 1 86 ? -16.385 -17.271 6.600 1.00 88.88 86 ARG A C 1
ATOM 704 O O . ARG A 1 86 ? -16.954 -17.949 5.756 1.00 88.88 86 ARG A O 1
ATOM 711 N N . ALA A 1 87 ? -16.124 -15.973 6.460 1.00 88.94 87 ALA A N 1
ATOM 712 C CA . ALA A 1 87 ? -16.614 -15.153 5.352 1.00 88.94 87 ALA A CA 1
ATOM 713 C C . ALA A 1 87 ? -15.857 -15.365 4.022 1.00 88.94 87 ALA A C 1
ATOM 715 O O . ALA A 1 87 ? -16.299 -14.904 2.978 1.00 88.94 87 ALA A O 1
ATOM 716 N N . LYS A 1 88 ? -14.723 -16.083 4.016 1.00 85.94 88 LYS A N 1
ATOM 717 C CA . LYS A 1 88 ? -13.842 -16.237 2.835 1.00 85.94 88 LYS A CA 1
ATOM 718 C C . LYS A 1 88 ? -14.493 -16.830 1.572 1.00 85.94 88 LYS A C 1
ATOM 720 O O . LYS A 1 88 ? -13.896 -16.750 0.506 1.00 85.94 88 LYS A O 1
ATOM 725 N N . ASN A 1 89 ? -15.628 -17.514 1.719 1.00 89.00 89 ASN A N 1
ATOM 726 C CA . ASN A 1 89 ? -16.350 -18.163 0.620 1.00 89.00 89 ASN A CA 1
ATOM 727 C C . ASN A 1 89 ? -17.618 -17.390 0.220 1.00 89.00 89 ASN A C 1
ATOM 729 O O . ASN A 1 89 ? -18.373 -17.866 -0.624 1.00 89.00 89 ASN A O 1
ATOM 733 N N . GLU A 1 90 ? -17.893 -16.263 0.871 1.00 88.31 90 GLU A N 1
ATOM 734 C CA . GLU A 1 90 ? -19.035 -15.414 0.556 1.00 88.31 90 GLU A CA 1
ATOM 735 C C . GLU A 1 90 ? -18.705 -14.480 -0.614 1.00 88.31 90 GLU A C 1
ATOM 737 O O . GLU A 1 90 ? -17.570 -14.419 -1.096 1.00 88.31 90 GLU A O 1
ATOM 742 N N . ASP A 1 91 ? -19.719 -13.768 -1.097 1.00 90.31 91 ASP A N 1
ATOM 743 C CA . ASP A 1 91 ? -19.544 -12.798 -2.168 1.00 90.31 91 ASP A CA 1
ATOM 744 C C . ASP A 1 91 ? -18.714 -11.596 -1.689 1.00 90.31 91 ASP A C 1
ATOM 746 O O . ASP A 1 91 ? -19.146 -10.783 -0.868 1.00 90.31 91 ASP A O 1
ATOM 750 N N . MET A 1 92 ? -17.506 -11.489 -2.237 1.00 85.81 92 MET A N 1
ATOM 751 C CA . MET A 1 92 ? -16.529 -10.471 -1.868 1.00 85.81 92 MET A CA 1
ATOM 752 C C . MET A 1 92 ? -16.992 -9.054 -2.216 1.00 85.81 92 MET A C 1
ATOM 754 O O . MET A 1 92 ? -16.641 -8.119 -1.493 1.00 85.81 92 MET A O 1
ATOM 758 N N . ASP A 1 93 ? -17.785 -8.886 -3.277 1.00 89.00 93 ASP A N 1
ATOM 759 C CA . ASP A 1 93 ? -18.271 -7.567 -3.690 1.00 89.00 93 ASP A CA 1
ATOM 760 C C . ASP A 1 93 ? -19.332 -7.052 -2.710 1.00 89.00 93 ASP A C 1
ATOM 762 O O . ASP A 1 93 ? -19.293 -5.891 -2.286 1.00 89.00 93 ASP A O 1
ATOM 766 N N . THR A 1 94 ? -20.221 -7.943 -2.265 1.00 88.25 94 THR A N 1
ATOM 767 C CA . THR A 1 94 ? -21.207 -7.642 -1.221 1.00 88.25 94 THR A CA 1
ATOM 768 C C . THR A 1 94 ? -20.522 -7.315 0.110 1.00 88.25 94 THR A C 1
ATOM 770 O O . THR A 1 94 ? -20.808 -6.276 0.708 1.00 88.25 94 THR A O 1
ATOM 773 N N . LEU A 1 95 ? -19.541 -8.121 0.537 1.00 87.12 95 LEU A N 1
ATOM 774 C CA . LEU A 1 95 ? -18.779 -7.865 1.767 1.00 87.12 95 LEU A CA 1
ATOM 775 C C . LEU A 1 95 ? -18.030 -6.525 1.732 1.00 87.12 95 LEU A C 1
ATOM 777 O O . LEU A 1 95 ? -17.944 -5.827 2.746 1.00 87.12 95 LEU A O 1
ATOM 781 N N . LEU A 1 96 ? -17.493 -6.142 0.570 1.00 88.31 96 LEU A N 1
ATOM 782 C CA . LEU A 1 96 ? -16.831 -4.852 0.394 1.00 88.31 96 LEU A CA 1
ATOM 783 C C . LEU A 1 96 ? -17.824 -3.690 0.517 1.00 88.31 96 LEU A C 1
ATOM 785 O O . LEU A 1 96 ? -17.516 -2.687 1.172 1.00 88.31 96 LEU A O 1
ATOM 789 N N . ALA A 1 97 ? -19.010 -3.815 -0.080 1.00 88.50 97 ALA A N 1
ATOM 790 C CA . ALA A 1 97 ? -20.050 -2.794 -0.001 1.00 88.50 97 ALA A CA 1
ATOM 791 C C . ALA A 1 97 ? -20.550 -2.608 1.442 1.00 88.50 97 ALA A C 1
ATOM 793 O O . ALA A 1 97 ? -20.607 -1.480 1.941 1.00 88.50 97 ALA A O 1
ATOM 794 N N . GLU A 1 98 ? -20.828 -3.707 2.146 1.00 88.06 98 GLU A N 1
ATOM 795 C CA . GLU A 1 98 ? -21.250 -3.689 3.550 1.00 88.06 98 GLU A CA 1
ATOM 796 C C . GLU A 1 98 ? -20.160 -3.132 4.472 1.00 88.06 98 GLU A C 1
ATOM 798 O O . GLU A 1 98 ? -20.420 -2.245 5.290 1.00 88.06 98 GLU A O 1
ATOM 803 N N . GLY A 1 99 ? -18.914 -3.585 4.304 1.00 86.25 99 GLY A N 1
ATOM 804 C CA . GLY A 1 99 ? -17.769 -3.071 5.053 1.00 86.25 99 GLY A CA 1
ATOM 805 C C . GLY A 1 99 ? -17.576 -1.565 4.860 1.00 86.25 99 GLY A C 1
ATOM 806 O O . GLY A 1 99 ? -17.339 -0.838 5.828 1.00 86.25 99 GLY A O 1
ATOM 807 N N . THR A 1 100 ? -17.751 -1.073 3.630 1.00 86.88 100 THR A N 1
ATOM 808 C CA . THR A 1 100 ? -17.699 0.364 3.319 1.00 86.88 100 THR A CA 1
ATOM 809 C C . THR A 1 100 ? -18.802 1.131 4.048 1.00 86.88 100 THR A C 1
ATOM 811 O O . THR A 1 100 ? -18.519 2.128 4.717 1.00 86.88 100 THR A O 1
ATOM 814 N N . ALA A 1 101 ? -20.040 0.631 4.016 1.00 88.44 101 ALA A N 1
ATOM 815 C CA . ALA A 1 101 ? -21.166 1.246 4.715 1.00 88.44 101 ALA A CA 1
ATOM 816 C C . ALA A 1 101 ? -20.948 1.311 6.242 1.00 88.44 101 ALA A C 1
ATOM 818 O O . ALA A 1 101 ? -21.217 2.340 6.870 1.00 88.44 101 ALA A O 1
ATOM 819 N N . LEU A 1 102 ? -20.396 0.252 6.844 1.00 87.56 102 LEU A N 1
ATOM 820 C CA . LEU A 1 102 ? -20.062 0.207 8.273 1.00 87.56 102 LEU A CA 1
ATOM 821 C C . LEU A 1 102 ? -18.959 1.209 8.644 1.00 87.56 102 LEU A C 1
ATOM 823 O O . LEU A 1 102 ? -19.042 1.885 9.677 1.00 87.56 102 LEU A O 1
ATOM 827 N N . MET A 1 103 ? -17.941 1.345 7.793 1.00 85.94 103 MET A N 1
ATOM 828 C CA . MET A 1 103 ? -16.871 2.328 7.967 1.00 85.94 103 MET A CA 1
ATOM 829 C C . MET A 1 103 ? -17.387 3.768 7.850 1.00 85.94 103 MET A C 1
ATOM 831 O O . MET A 1 103 ? -16.945 4.635 8.607 1.00 85.94 103 MET A O 1
ATOM 835 N N . ASP A 1 104 ? -18.350 4.043 6.973 1.00 85.62 104 ASP A N 1
ATOM 836 C CA . ASP A 1 104 ? -18.958 5.372 6.859 1.00 85.62 104 ASP A CA 1
ATOM 837 C C . ASP A 1 104 ? -19.867 5.715 8.045 1.00 85.62 104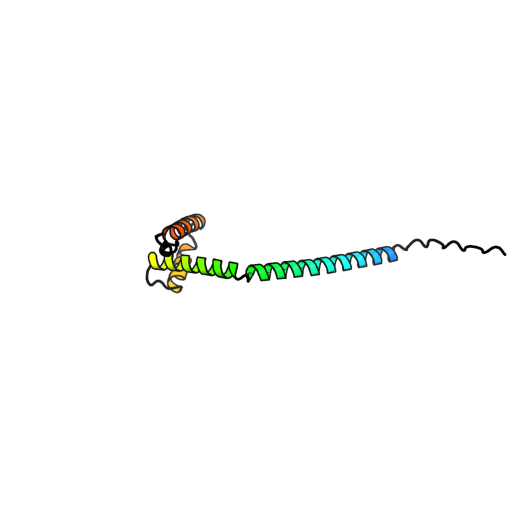 ASP A C 1
ATOM 839 O O . ASP A 1 104 ? -19.853 6.859 8.526 1.00 85.62 104 ASP A O 1
ATOM 843 N N . ALA A 1 105 ? -20.610 4.726 8.550 1.00 84.25 105 ALA A N 1
ATOM 844 C CA . ALA A 1 105 ? -21.515 4.878 9.685 1.00 84.25 105 ALA A CA 1
ATOM 845 C C . ALA A 1 105 ? -20.771 5.052 11.021 1.00 84.25 105 ALA A C 1
ATOM 847 O O . ALA A 1 105 ? -21.114 5.930 11.816 1.00 84.25 105 ALA A O 1
ATOM 848 N N . HIS A 1 106 ? -19.730 4.249 11.270 1.00 83.81 106 HIS A N 1
ATOM 849 C CA . HIS A 1 106 ? -19.076 4.161 12.585 1.00 83.81 106 HIS A CA 1
ATOM 850 C C . HIS A 1 106 ? -17.593 4.569 12.577 1.00 83.81 106 HIS A C 1
ATOM 852 O O . HIS A 1 106 ? -17.008 4.846 13.627 1.00 83.81 106 HIS A O 1
ATOM 858 N N . GLY A 1 107 ? -16.968 4.666 11.403 1.00 74.50 107 GLY A N 1
ATOM 859 C CA . GLY A 1 107 ? -15.544 4.975 11.258 1.00 74.50 107 GLY A CA 1
ATOM 860 C C . GLY A 1 107 ? -15.215 6.462 11.350 1.00 74.50 107 GLY A C 1
ATOM 861 O O . GLY A 1 107 ? -14.050 6.819 11.539 1.00 74.50 107 GLY A O 1
ATOM 862 N N . LYS A 1 108 ? -16.186 7.380 11.303 1.00 74.19 108 LYS A N 1
ATOM 863 C CA . LYS A 1 108 ? -15.909 8.820 11.476 1.00 74.19 108 LYS A CA 1
ATOM 864 C C . LYS A 1 108 ? -15.469 9.127 12.902 1.00 74.19 108 LYS A C 1
ATOM 866 O O . LYS A 1 108 ? -16.084 8.682 13.865 1.00 74.19 108 LYS A O 1
ATOM 871 N N . GLY A 1 109 ? -14.338 9.825 13.055 1.00 61.50 109 GLY A N 1
ATOM 872 C CA . GLY A 1 109 ? -13.873 10.352 14.348 1.00 61.50 109 GLY A CA 1
ATOM 873 C C . GLY A 1 109 ? -15.006 11.092 15.044 1.00 61.50 109 GLY A C 1
ATOM 874 O O . GLY A 1 109 ? -15.717 11.831 14.366 1.00 61.50 109 GLY A O 1
ATOM 875 N N . ARG A 1 110 ? -15.169 10.948 16.368 1.00 57.25 110 ARG A N 1
ATOM 876 C CA . ARG A 1 110 ? -15.959 11.924 17.136 1.00 57.25 110 ARG A CA 1
ATOM 877 C C . ARG A 1 110 ? -15.325 13.279 16.839 1.00 57.25 110 ARG A C 1
ATOM 879 O O . ARG A 1 110 ? -14.210 13.533 17.289 1.00 57.25 110 ARG A O 1
ATOM 886 N N . GLY A 1 111 ? -15.975 14.065 15.978 1.00 50.56 111 GLY A N 1
ATOM 887 C CA . GLY A 1 111 ? -15.441 15.320 15.475 1.00 50.56 111 GLY A CA 1
ATOM 888 C C . GLY A 1 111 ? -14.977 16.138 16.664 1.00 50.56 111 GLY A C 1
ATOM 889 O O . GLY A 1 111 ? -15.769 16.406 17.570 1.00 50.56 111 GLY A O 1
ATOM 890 N N . GLY A 1 112 ? -13.679 16.439 16.704 1.00 48.09 112 GLY A N 1
ATOM 891 C CA . GLY A 1 112 ? -13.103 17.246 17.764 1.00 48.09 112 GLY A CA 1
ATOM 892 C C . GLY A 1 112 ? -13.953 18.497 17.910 1.00 48.09 112 GLY A C 1
ATOM 893 O O . GLY A 1 112 ? -14.137 19.224 16.936 1.00 48.09 112 GLY A O 1
ATOM 894 N N . ARG A 1 113 ? -14.535 18.655 19.105 1.00 48.88 113 ARG A N 1
ATOM 895 C CA . ARG A 1 113 ? -15.259 19.818 19.625 1.00 48.88 113 ARG A CA 1
ATOM 896 C C . ARG A 1 113 ? -15.063 21.035 18.717 1.00 48.88 113 ARG A C 1
ATOM 898 O O . ARG A 1 113 ? -14.041 21.711 18.814 1.00 48.88 113 ARG A O 1
ATOM 905 N N . ARG A 1 114 ? -16.026 21.285 17.819 1.00 50.50 114 ARG A 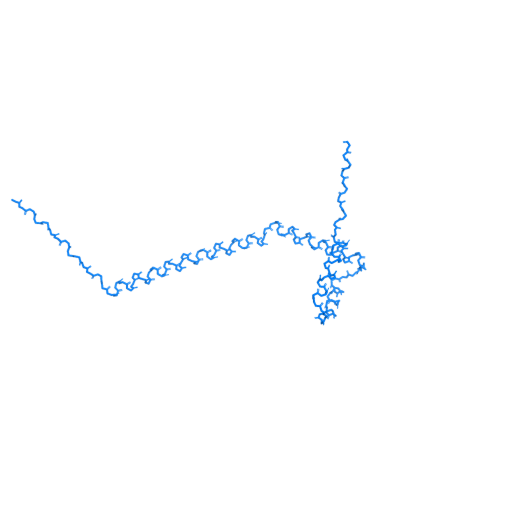N 1
ATOM 906 C CA . ARG A 1 114 ? -16.098 22.523 17.033 1.00 50.50 114 ARG A CA 1
ATOM 907 C C . ARG A 1 114 ? -15.983 23.642 18.065 1.00 50.50 114 ARG A C 1
ATOM 909 O O . ARG A 1 114 ? -16.863 23.754 18.920 1.00 50.50 114 ARG A O 1
ATOM 916 N N . ARG A 1 115 ? -14.857 24.370 18.095 1.00 47.56 115 ARG A N 1
ATOM 917 C CA . ARG A 1 115 ? -14.732 25.544 18.966 1.00 47.56 115 ARG A CA 1
ATOM 918 C C . ARG A 1 115 ? -15.917 26.424 18.585 1.00 47.56 115 ARG A C 1
ATOM 920 O O . ARG A 1 115 ? -16.018 26.821 17.426 1.00 47.56 115 ARG A O 1
ATOM 927 N N . LYS A 1 116 ? -16.861 26.617 19.514 1.00 46.91 116 LYS A N 1
ATOM 928 C CA . LYS A 1 116 ? -17.879 27.655 19.364 1.00 46.91 116 LYS A CA 1
ATOM 929 C C . LYS A 1 116 ? -17.086 28.937 19.133 1.00 46.91 116 LYS A C 1
ATOM 931 O O . LYS A 1 116 ? -16.280 29.293 19.989 1.00 46.91 116 LYS A O 1
ATOM 936 N N . ALA A 1 117 ? -17.237 29.532 17.955 1.00 44.25 117 ALA A N 1
ATOM 937 C CA . ALA A 1 117 ? -16.840 30.912 17.762 1.00 44.25 117 ALA A CA 1
ATOM 938 C C . ALA A 1 117 ? -17.600 31.717 18.826 1.00 44.25 117 ALA A C 1
ATOM 940 O O . ALA A 1 117 ? -18.825 31.588 18.923 1.00 44.25 117 ALA A O 1
ATOM 941 N N . GLY A 1 118 ? -16.843 32.377 19.699 1.00 41.62 118 GLY A N 1
ATOM 942 C CA . GLY A 1 118 ? -17.334 33.489 20.503 1.00 41.62 118 GLY A CA 1
ATOM 943 C C . GLY A 1 118 ? -17.263 34.757 19.676 1.00 41.62 118 GLY A C 1
ATOM 944 O O . GLY A 1 118 ? -16.403 34.791 18.764 1.00 41.62 118 GLY A O 1
#

pLDDT: mean 78.97, std 14.47, range [36.41, 92.75]